Protein AF-A0A9X1GF05-F1 (afdb_monomer_lite)

Structure (mmCIF, N/CA/C/O backbone):
data_AF-A0A9X1GF05-F1
#
_entry.id   AF-A0A9X1GF05-F1
#
loop_
_atom_site.group_PDB
_atom_site.id
_atom_site.type_symbol
_atom_site.label_atom_id
_atom_site.label_alt_id
_atom_site.label_comp_id
_atom_site.label_asym_id
_atom_site.label_entity_id
_atom_site.label_seq_id
_atom_site.pdbx_PDB_ins_code
_atom_site.Cartn_x
_atom_site.Cartn_y
_atom_site.Cartn_z
_atom_site.occupancy
_atom_site.B_iso_or_equiv
_atom_site.auth_seq_id
_atom_site.auth_comp_id
_atom_site.auth_asym_id
_atom_site.auth_atom_id
_atom_site.pdbx_PDB_model_num
ATOM 1 N N . SER A 1 1 ? -20.552 -29.226 15.271 1.00 48.88 1 SER A N 1
ATOM 2 C CA . SER A 1 1 ? -19.128 -28.851 15.343 1.00 48.88 1 SER A CA 1
ATOM 3 C C . SER A 1 1 ? -18.745 -28.235 14.016 1.00 48.88 1 SER A C 1
ATOM 5 O O . SER A 1 1 ? -18.949 -28.905 13.014 1.00 48.88 1 SER A O 1
ATOM 7 N N . ASN A 1 2 ? -18.336 -26.964 14.009 1.00 32.78 2 ASN A N 1
ATOM 8 C CA . ASN A 1 2 ? -17.293 -26.393 13.145 1.00 32.78 2 ASN A CA 1
ATOM 9 C C . ASN A 1 2 ? -17.206 -24.900 13.480 1.00 32.78 2 ASN A C 1
ATOM 11 O O . ASN A 1 2 ? -18.024 -24.097 13.043 1.00 32.78 2 ASN A O 1
ATOM 15 N N . GLY A 1 3 ? -16.281 -24.593 14.393 1.00 40.81 3 GLY A N 1
ATOM 16 C CA . GLY A 1 3 ? -16.126 -23.295 15.038 1.00 40.81 3 GLY A CA 1
ATOM 17 C C . GLY A 1 3 ? -15.828 -22.171 14.052 1.00 40.81 3 GLY A C 1
ATOM 18 O O . GLY A 1 3 ? -14.867 -22.244 13.286 1.00 40.81 3 GLY A O 1
ATOM 19 N N . GLN A 1 4 ? -16.652 -21.128 14.118 1.00 38.72 4 GLN A N 1
ATOM 20 C CA . GLN A 1 4 ? -16.361 -19.830 13.525 1.00 38.72 4 GLN A CA 1
ATOM 21 C C . GLN A 1 4 ? -15.292 -19.149 14.387 1.00 38.72 4 GLN A C 1
ATOM 23 O O . GLN A 1 4 ? -15.376 -19.132 15.619 1.00 38.72 4 GLN A O 1
ATOM 28 N N . LYS A 1 5 ? -14.199 -18.757 13.731 1.00 36.88 5 LYS A N 1
ATOM 29 C CA . LYS A 1 5 ? -12.987 -18.247 14.365 1.00 36.88 5 LYS A CA 1
ATOM 30 C C . LYS A 1 5 ? -13.081 -16.726 14.444 1.00 36.88 5 LYS A C 1
ATOM 32 O O . LYS A 1 5 ? -12.661 -16.037 13.520 1.00 36.88 5 LYS A O 1
ATOM 37 N N . ALA A 1 6 ? -13.510 -16.219 15.594 1.00 39.19 6 ALA A N 1
ATOM 38 C CA . ALA A 1 6 ? -13.306 -14.822 15.946 1.00 39.19 6 ALA A CA 1
ATOM 39 C C . ALA A 1 6 ? -11.794 -14.527 16.022 1.00 39.19 6 ALA A C 1
ATOM 41 O O . ALA A 1 6 ? -11.041 -15.272 16.653 1.00 39.19 6 ALA A O 1
ATOM 42 N N . GLY A 1 7 ? -11.341 -13.444 15.387 1.00 37.00 7 GLY A N 1
ATOM 43 C CA . GLY A 1 7 ? -9.940 -13.018 15.414 1.00 37.00 7 GLY A CA 1
ATOM 44 C C . GLY A 1 7 ? -9.813 -11.578 15.890 1.00 37.00 7 GLY A C 1
ATOM 45 O O . GLY A 1 7 ? -10.361 -10.687 15.270 1.00 37.00 7 GLY A O 1
ATOM 46 N N . SER A 1 8 ? -9.081 -11.305 16.967 1.00 40.25 8 SER A N 1
ATOM 47 C CA . SER A 1 8 ? -8.773 -9.929 17.380 1.00 40.25 8 SER A CA 1
ATOM 48 C C . SER A 1 8 ? -7.453 -9.472 16.758 1.00 40.25 8 SER A C 1
ATOM 50 O O . SER A 1 8 ? -6.441 -10.148 16.955 1.00 40.25 8 SER A O 1
ATOM 52 N N . VAL A 1 9 ? -7.420 -8.320 16.084 1.00 39.44 9 VAL A N 1
ATOM 53 C CA . VAL A 1 9 ? -6.157 -7.713 15.635 1.00 39.44 9 VAL A CA 1
ATOM 54 C C . VAL A 1 9 ? -5.713 -6.705 16.692 1.00 39.44 9 VAL A C 1
ATOM 56 O O . VAL A 1 9 ? -6.287 -5.629 16.829 1.00 39.44 9 VAL A O 1
ATOM 59 N N . ARG A 1 10 ? -4.693 -7.068 17.473 1.00 38.94 10 ARG A N 1
ATOM 60 C CA . ARG A 1 10 ? -4.025 -6.148 18.400 1.00 38.94 10 ARG A CA 1
ATOM 61 C C . ARG A 1 10 ? -2.808 -5.559 17.694 1.00 38.94 10 ARG A C 1
ATOM 63 O O . ARG A 1 10 ? -1.879 -6.297 17.381 1.00 38.94 10 ARG A O 1
ATOM 70 N N . MET A 1 11 ? -2.815 -4.254 17.438 1.00 42.75 11 MET A N 1
ATOM 71 C CA . MET A 1 11 ? -1.660 -3.535 16.895 1.00 42.75 11 MET A CA 1
ATOM 72 C C . MET A 1 11 ? -0.971 -2.784 18.035 1.00 42.75 11 MET A C 1
ATOM 74 O O . MET A 1 11 ? -1.598 -1.968 18.706 1.00 42.75 11 MET A O 1
ATOM 78 N N . ASN A 1 12 ? 0.305 -3.079 18.278 1.00 34.97 12 ASN A N 1
ATOM 79 C CA . ASN A 1 12 ? 1.094 -2.409 19.310 1.00 34.97 12 ASN A CA 1
ATOM 80 C C . ASN A 1 12 ? 1.863 -1.246 18.660 1.00 34.97 12 ASN A C 1
ATOM 82 O O . ASN A 1 12 ? 2.830 -1.475 17.936 1.00 34.97 12 ASN A O 1
ATOM 86 N N . LEU A 1 13 ? 1.405 -0.011 18.874 1.00 37.66 13 LEU A N 1
ATOM 87 C CA . LEU A 1 13 ? 2.065 1.227 18.438 1.00 37.66 13 LEU A CA 1
ATOM 88 C C . LEU A 1 13 ? 2.640 1.980 19.655 1.00 37.66 13 LEU A C 1
ATOM 90 O O . LEU A 1 13 ? 2.115 1.812 20.754 1.00 37.66 13 LEU A O 1
ATOM 94 N N . PRO A 1 14 ? 3.658 2.856 19.499 1.00 38.50 14 PRO A N 1
ATOM 95 C CA . PRO A 1 14 ? 4.243 3.643 20.598 1.00 38.50 14 PRO A CA 1
ATOM 96 C C . PRO A 1 14 ? 3.347 4.770 21.148 1.00 38.50 14 PRO A C 1
ATOM 98 O O . PRO A 1 14 ? 3.818 5.639 21.873 1.00 38.50 14 PRO A O 1
ATOM 101 N N . VAL A 1 15 ? 2.067 4.785 20.801 1.00 34.16 15 VAL A N 1
ATOM 102 C CA . VAL A 1 15 ? 1.055 5.716 21.302 1.00 34.16 15 VAL A CA 1
ATOM 103 C C . VAL A 1 15 ? -0.209 4.895 21.504 1.00 34.16 15 VAL A C 1
ATOM 105 O O . VAL A 1 15 ? -0.573 4.134 20.612 1.00 34.16 15 VAL A O 1
ATOM 108 N N . GLU A 1 16 ? -0.764 4.990 22.714 1.00 39.53 16 GLU A N 1
ATOM 109 C CA . GLU A 1 16 ? -1.925 4.279 23.271 1.00 39.53 16 GLU A CA 1
ATOM 110 C C . GLU A 1 16 ? -2.667 3.372 22.276 1.00 39.53 16 GLU A C 1
ATOM 112 O O . GLU A 1 16 ? -3.323 3.832 21.343 1.00 39.53 16 GLU A O 1
ATOM 117 N N . GLY A 1 17 ? -2.505 2.058 22.459 1.00 37.78 17 GLY A N 1
ATOM 118 C CA . GLY A 1 17 ? -2.917 1.043 21.495 1.00 37.78 17 GLY A CA 1
ATOM 119 C C . GLY A 1 17 ? -4.353 1.209 20.997 1.00 37.78 17 GLY A C 1
ATOM 120 O O . GLY A 1 17 ? -5.304 1.243 21.774 1.00 37.78 17 GLY A O 1
ATOM 121 N N . ILE A 1 18 ? -4.512 1.237 19.675 1.00 40.25 18 ILE A N 1
ATOM 122 C CA . ILE A 1 18 ? -5.825 1.127 19.042 1.00 40.25 18 ILE A CA 1
ATOM 123 C C . ILE A 1 18 ? -6.260 -0.336 19.158 1.00 40.25 18 ILE A C 1
ATOM 125 O O . ILE A 1 18 ? -5.690 -1.226 18.522 1.00 40.25 18 ILE A O 1
ATOM 129 N N . GLN A 1 19 ? -7.273 -0.599 19.983 1.00 39.72 19 GLN A N 1
ATOM 130 C CA . GLN A 1 19 ? -7.880 -1.921 20.078 1.00 39.72 19 GLN A CA 1
ATOM 131 C C . GLN A 1 19 ? -8.958 -2.078 18.998 1.00 39.72 19 GLN A C 1
ATOM 133 O O . GLN A 1 19 ? -10.079 -1.596 19.134 1.00 39.72 19 GLN A O 1
ATOM 138 N N . LEU A 1 20 ? -8.614 -2.778 17.915 1.00 43.00 20 LEU A N 1
ATOM 139 C CA . LEU A 1 20 ? -9.565 -3.183 16.880 1.00 43.00 20 LEU A CA 1
ATOM 140 C C . LEU A 1 20 ? -10.182 -4.537 17.262 1.00 43.00 20 LEU A C 1
ATOM 142 O O . LEU A 1 20 ? -9.603 -5.602 17.034 1.00 43.00 20 LEU A O 1
ATOM 146 N N . THR A 1 21 ? -11.365 -4.504 17.875 1.00 40.16 21 THR A N 1
ATOM 147 C CA . THR A 1 21 ? -12.119 -5.720 18.210 1.00 40.16 21 THR A CA 1
ATOM 148 C C . THR A 1 21 ? -12.966 -6.142 17.011 1.00 40.16 21 THR A C 1
ATOM 150 O O . THR A 1 21 ? -13.950 -5.486 16.680 1.00 40.16 21 THR A O 1
ATOM 153 N N . ILE A 1 22 ? -12.609 -7.255 16.368 1.00 40.97 22 ILE A N 1
ATOM 154 C CA . ILE A 1 22 ? -13.478 -7.922 15.391 1.00 40.97 22 ILE A CA 1
ATOM 155 C C . ILE A 1 22 ? -14.363 -8.883 16.190 1.00 40.97 22 ILE A C 1
ATOM 157 O O . ILE A 1 22 ? -13.902 -9.933 16.638 1.00 40.97 22 ILE A O 1
ATOM 161 N N . VAL A 1 23 ? -15.614 -8.500 16.434 1.00 42.72 23 VAL A N 1
ATOM 162 C CA . VAL A 1 23 ? -16.585 -9.355 17.131 1.00 42.72 23 VAL A CA 1
ATOM 163 C C . VAL A 1 23 ? -17.475 -10.039 16.104 1.00 42.72 23 VAL A C 1
ATOM 165 O O . VAL A 1 23 ? -18.180 -9.370 15.356 1.00 42.72 23 VAL A O 1
ATOM 168 N N . GLU A 1 24 ? -17.455 -11.372 16.069 1.00 39.94 24 GLU A N 1
ATOM 169 C CA . GLU A 1 24 ? -18.226 -12.149 15.089 1.00 39.94 24 GLU A CA 1
ATOM 170 C C . GLU A 1 24 ? -19.741 -12.162 15.359 1.00 39.94 24 GLU A C 1
ATOM 172 O O . GLU A 1 24 ? -20.474 -12.578 14.474 1.00 39.94 24 GLU A O 1
ATOM 177 N N . ASN A 1 25 ? -20.240 -11.710 16.522 1.00 38.78 25 ASN A N 1
ATOM 178 C CA . ASN A 1 25 ? -21.683 -11.711 16.833 1.00 38.78 25 ASN A CA 1
ATOM 179 C C . ASN A 1 25 ? -22.083 -10.892 18.085 1.00 38.78 25 ASN A C 1
ATOM 181 O O . ASN A 1 25 ? -23.019 -11.274 18.792 1.00 38.78 25 ASN A O 1
ATOM 185 N N . ASP A 1 26 ? -21.417 -9.777 18.407 1.00 35.09 26 ASP A N 1
ATOM 186 C CA . ASP A 1 26 ? -21.867 -8.989 19.568 1.00 35.09 26 ASP A CA 1
ATOM 187 C C . ASP A 1 26 ? -23.266 -8.414 19.314 1.00 35.09 26 ASP A C 1
ATOM 189 O O . ASP A 1 26 ? -23.569 -7.944 18.212 1.00 35.09 26 ASP A O 1
ATOM 193 N N . ARG A 1 27 ? -24.150 -8.508 20.316 1.00 37.84 27 ARG A N 1
ATOM 194 C CA . ARG A 1 27 ? -25.552 -8.080 20.205 1.00 37.84 27 ARG A CA 1
ATOM 195 C C . ARG A 1 27 ? -25.608 -6.669 19.626 1.00 37.84 27 ARG A C 1
ATOM 197 O O . ARG A 1 27 ? -25.173 -5.715 20.263 1.00 37.84 27 ARG A O 1
ATOM 204 N N . ARG A 1 28 ? -26.141 -6.587 18.402 1.00 40.22 28 ARG A N 1
ATOM 205 C CA . ARG A 1 28 ? -26.176 -5.390 17.558 1.00 40.22 28 ARG A CA 1
ATOM 206 C C . ARG A 1 28 ? -26.627 -4.170 18.368 1.00 40.22 28 ARG A C 1
ATOM 208 O O . ARG A 1 28 ? -27.789 -4.134 18.782 1.00 40.22 28 ARG A O 1
ATOM 215 N N . PRO A 1 29 ? -25.774 -3.146 18.539 1.00 44.12 29 PRO A N 1
ATOM 216 C CA . PRO A 1 29 ? -26.260 -1.807 18.825 1.00 44.12 29 PRO A CA 1
ATOM 217 C C . PRO A 1 29 ? -27.269 -1.432 17.735 1.00 44.12 29 PRO A C 1
ATOM 219 O O . PRO A 1 29 ? -27.075 -1.775 16.562 1.00 44.12 29 PRO A O 1
ATOM 222 N N . SER A 1 30 ? -28.362 -0.768 18.108 1.00 36.78 30 SER A N 1
ATOM 223 C CA . SER A 1 30 ? -29.374 -0.324 17.147 1.00 36.78 30 SER A CA 1
ATOM 224 C C . SER A 1 30 ? -28.709 0.491 16.030 1.00 36.78 30 SER A C 1
ATOM 226 O O . SER A 1 30 ? -28.185 1.569 16.294 1.00 36.78 30 SER A O 1
ATOM 228 N N . GLY A 1 31 ? -28.700 -0.041 14.800 1.00 45.94 31 GLY A N 1
ATOM 229 C CA . GLY A 1 31 ? -28.102 0.604 13.622 1.00 45.94 31 GLY A CA 1
ATOM 230 C C . GLY A 1 31 ? -26.921 -0.124 12.962 1.00 45.94 31 GLY A C 1
ATOM 231 O O . GLY A 1 31 ? -26.498 0.304 11.893 1.00 45.94 31 GLY A O 1
ATOM 232 N N . TYR A 1 32 ? -26.407 -1.225 13.529 1.00 42.97 32 TYR A N 1
ATOM 233 C CA . TYR A 1 32 ? -25.290 -1.983 12.937 1.00 42.97 32 TYR A CA 1
ATOM 234 C C . TYR A 1 32 ? -25.610 -2.537 11.532 1.00 42.97 32 TYR A C 1
ATOM 236 O O . TYR A 1 32 ? -26.543 -3.332 11.378 1.00 42.97 32 TYR A O 1
ATOM 244 N N . GLN A 1 33 ? -24.801 -2.164 10.533 1.00 48.75 33 GLN A N 1
ATOM 245 C CA . GLN A 1 33 ? -24.806 -2.745 9.186 1.00 48.75 33 GLN A CA 1
ATOM 246 C C . GLN A 1 33 ? -23.629 -3.729 9.028 1.00 48.75 33 GLN A C 1
ATOM 248 O O . GLN A 1 33 ? -22.515 -3.413 9.454 1.00 48.75 33 GLN A O 1
ATOM 253 N N . PRO A 1 34 ? -23.831 -4.912 8.416 1.00 45.66 34 PRO A N 1
ATOM 254 C CA . PRO A 1 34 ? -22.733 -5.812 8.064 1.00 45.66 34 PRO A CA 1
ATOM 255 C C . PRO A 1 34 ? -21.667 -5.092 7.220 1.00 45.66 34 PRO A C 1
ATOM 257 O O . PRO A 1 34 ? -22.004 -4.274 6.369 1.00 45.66 34 PRO A O 1
ATOM 260 N N . ASN A 1 35 ? -20.391 -5.427 7.435 1.00 52.88 35 ASN A N 1
ATOM 261 C CA . ASN A 1 35 ? -19.219 -4.875 6.734 1.00 52.88 35 ASN A CA 1
ATOM 262 C C . ASN A 1 35 ? -18.852 -3.411 7.052 1.00 52.88 35 ASN A C 1
ATOM 264 O O . ASN A 1 35 ? -17.985 -2.839 6.389 1.00 52.88 35 ASN A O 1
ATOM 268 N N . GLN A 1 36 ? -19.425 -2.828 8.106 1.00 54.44 36 GLN A N 1
ATOM 269 C CA . GLN A 1 36 ? -19.008 -1.525 8.619 1.00 54.44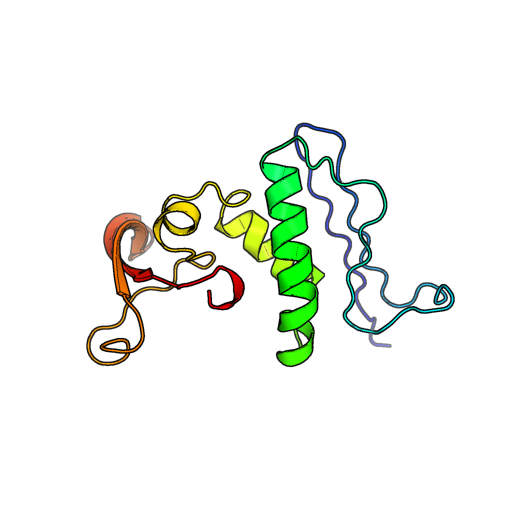 36 GLN A CA 1
ATOM 270 C C . GLN A 1 36 ? -18.076 -1.702 9.833 1.00 54.44 36 GLN A C 1
ATOM 272 O O . GLN A 1 36 ? -18.458 -2.276 10.854 1.00 54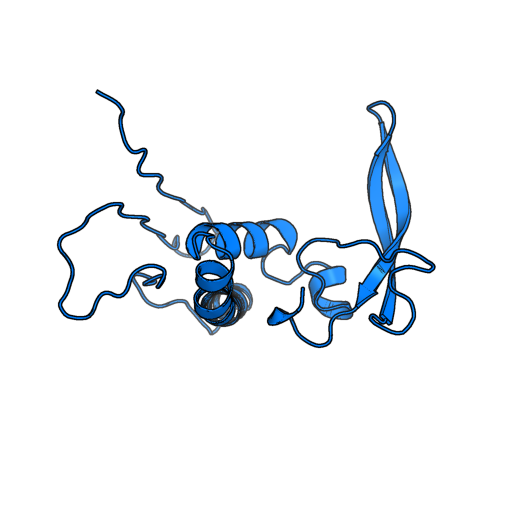.44 36 GLN A O 1
ATOM 277 N N . LEU A 1 37 ? -16.824 -1.251 9.716 1.00 61.31 37 LEU A N 1
ATOM 278 C CA . LEU A 1 37 ? -15.862 -1.203 10.814 1.00 61.31 37 LEU A CA 1
ATOM 279 C C . LEU A 1 37 ? -16.223 -0.045 11.747 1.00 61.31 37 LEU A C 1
ATOM 281 O O . LEU A 1 37 ? -16.054 1.122 11.393 1.00 61.31 37 LEU A O 1
ATOM 285 N N . THR A 1 38 ? -16.659 -0.376 12.958 1.00 54.94 38 THR A N 1
ATOM 286 C CA . THR A 1 38 ? -16.751 0.583 14.061 1.00 54.94 38 THR A CA 1
ATOM 287 C C . THR A 1 38 ? -15.391 0.663 14.747 1.00 54.94 38 THR A C 1
ATOM 289 O O . THR A 1 38 ? -14.954 -0.307 15.367 1.00 54.94 38 THR A O 1
ATOM 292 N N . ILE A 1 39 ? -14.713 1.808 14.652 1.00 56.78 39 ILE A N 1
ATOM 293 C CA . ILE A 1 39 ? -13.517 2.066 15.461 1.00 56.78 39 ILE A CA 1
ATOM 294 C C . ILE A 1 39 ? -13.986 2.426 16.873 1.00 56.78 39 ILE A C 1
ATOM 296 O O . ILE A 1 39 ? -14.736 3.382 17.058 1.00 56.78 39 ILE A O 1
ATOM 300 N N . LEU A 1 40 ? -13.582 1.633 17.865 1.00 47.50 40 LEU A N 1
ATOM 301 C CA . LEU A 1 40 ? -13.878 1.906 19.268 1.00 47.50 40 LEU A CA 1
ATOM 302 C C . LEU A 1 40 ? -12.833 2.888 19.814 1.00 47.50 40 LEU A C 1
ATOM 304 O O . LEU A 1 40 ? -11.641 2.593 19.801 1.00 47.50 40 LEU A O 1
ATOM 308 N N . GLY A 1 41 ? -13.288 4.051 20.285 1.00 55.75 41 GLY A N 1
ATOM 309 C CA . GLY A 1 41 ? -12.426 5.146 20.743 1.00 55.75 41 GLY A CA 1
ATOM 310 C C . GLY A 1 41 ? -12.258 6.262 19.706 1.00 55.75 41 GLY A C 1
ATOM 311 O O . GLY A 1 41 ? -12.880 6.251 18.646 1.00 55.75 41 GLY A O 1
ATOM 312 N N . GLN A 1 42 ? -11.448 7.267 20.035 1.00 55.41 42 GLN A N 1
ATOM 313 C CA . GLN A 1 42 ? -11.107 8.360 19.122 1.00 55.41 42 GLN A CA 1
ATOM 314 C C . GLN A 1 42 ? -9.757 8.051 18.470 1.00 55.41 42 GLN A C 1
ATOM 316 O O . GLN A 1 42 ? -8.759 7.863 19.162 1.00 55.41 42 GLN A O 1
ATOM 321 N N . VAL A 1 43 ? -9.712 8.011 17.138 1.00 66.50 43 VAL A N 1
ATOM 322 C CA . VAL A 1 43 ? -8.436 8.011 16.414 1.00 66.50 43 VAL A CA 1
ATOM 323 C C . VAL A 1 43 ? -7.845 9.410 16.523 1.00 66.50 43 VAL A C 1
ATOM 325 O O . VAL A 1 43 ? -8.489 10.379 16.127 1.00 66.50 43 VAL A O 1
ATOM 328 N N . ASN A 1 44 ? -6.620 9.523 17.035 1.00 76.38 44 ASN A N 1
ATOM 329 C CA . ASN A 1 44 ? -5.928 10.806 17.126 1.00 76.38 44 ASN A CA 1
ATOM 330 C C . ASN A 1 44 ? -5.497 11.305 15.733 1.00 76.38 44 ASN A C 1
ATOM 332 O O . ASN A 1 44 ? -4.400 11.001 15.253 1.00 76.38 44 ASN A O 1
ATOM 336 N N . ASP A 1 45 ? -6.351 12.106 15.105 1.00 78.19 45 ASP A N 1
ATOM 337 C CA . ASP A 1 45 ? -6.151 12.726 13.791 1.00 78.19 45 ASP A CA 1
ATOM 338 C C . ASP A 1 45 ? -5.064 13.821 13.760 1.00 78.19 45 ASP A C 1
ATOM 340 O O . ASP A 1 45 ? -4.667 14.293 12.689 1.00 78.19 45 ASP A O 1
ATOM 344 N N . GLN A 1 46 ? -4.499 14.186 14.912 1.00 78.88 46 GLN A N 1
ATOM 345 C CA . GLN A 1 46 ? -3.348 15.086 14.980 1.00 78.88 46 GLN A CA 1
ATOM 346 C C . GLN A 1 46 ? -2.050 14.370 14.581 1.00 78.88 46 GLN A C 1
ATOM 348 O O . GLN A 1 46 ? -1.086 15.007 14.149 1.00 78.88 46 GLN A O 1
ATOM 353 N N . THR A 1 47 ? -2.034 13.035 14.621 1.00 81.88 47 THR A N 1
ATOM 354 C CA . THR A 1 47 ? -0.891 12.218 14.188 1.00 81.88 47 THR A CA 1
ATOM 355 C C . THR A 1 47 ? -0.995 11.821 12.708 1.00 81.88 47 THR A C 1
ATOM 357 O O . THR A 1 47 ? -2.101 11.584 12.214 1.00 81.88 47 THR A O 1
ATOM 360 N N . PRO A 1 48 ? 0.129 11.696 11.972 1.00 78.69 48 PRO A N 1
ATOM 361 C CA . PRO A 1 48 ? 0.121 11.145 10.614 1.00 78.69 48 PRO A CA 1
ATOM 362 C C . PRO A 1 48 ? -0.557 9.769 10.524 1.00 78.69 48 PRO A C 1
ATOM 364 O O . PRO A 1 48 ? -1.348 9.529 9.615 1.00 78.69 48 PRO A O 1
ATOM 367 N N . GLN A 1 49 ? -0.310 8.899 11.506 1.00 82.25 49 GLN A N 1
ATOM 368 C CA . GLN A 1 49 ? -0.879 7.555 11.590 1.00 82.25 49 GLN A CA 1
ATOM 369 C C . GLN A 1 49 ? -2.397 7.600 11.760 1.00 82.25 49 GLN A C 1
ATOM 371 O O . GLN A 1 49 ? -3.112 6.880 11.068 1.00 82.25 49 GLN A O 1
ATOM 376 N N . GLY A 1 50 ? -2.906 8.468 12.638 1.00 80.25 50 GLY A N 1
ATOM 377 C CA . GLY A 1 50 ? -4.343 8.618 12.836 1.00 80.25 50 GLY A CA 1
ATOM 378 C C . GLY A 1 50 ? -5.053 9.206 11.618 1.00 80.25 50 GLY A C 1
ATOM 379 O O . GLY A 1 50 ? -6.113 8.711 11.236 1.00 80.25 50 GLY A O 1
ATOM 380 N N . ARG A 1 51 ? -4.447 10.186 10.929 1.00 82.31 51 ARG A N 1
ATOM 381 C CA . ARG A 1 51 ? -4.978 10.686 9.645 1.00 82.31 51 ARG A CA 1
ATOM 382 C C . ARG A 1 51 ? -5.043 9.591 8.590 1.00 82.31 51 ARG A C 1
ATOM 384 O O . ARG A 1 51 ? -6.054 9.469 7.901 1.00 82.31 51 ARG A O 1
ATOM 391 N N . PHE A 1 52 ? -3.992 8.781 8.494 1.00 85.50 52 PHE A N 1
ATOM 392 C CA . PHE A 1 52 ? -3.954 7.645 7.583 1.00 85.50 52 PHE A CA 1
ATOM 393 C C . PHE A 1 52 ? -5.055 6.629 7.904 1.00 85.50 52 PHE A C 1
ATOM 395 O O . PHE A 1 52 ? -5.844 6.287 7.026 1.00 85.50 52 PHE A O 1
ATOM 402 N N . ILE A 1 53 ? -5.166 6.205 9.168 1.00 84.25 53 ILE A N 1
ATOM 403 C CA . ILE A 1 53 ? -6.200 5.267 9.621 1.00 84.25 53 ILE A CA 1
ATOM 404 C C . ILE A 1 53 ? -7.594 5.805 9.298 1.00 84.25 53 ILE A C 1
ATOM 406 O O . ILE A 1 53 ? -8.412 5.060 8.762 1.00 84.25 53 ILE A O 1
ATOM 410 N N . ASN A 1 54 ? -7.866 7.085 9.563 1.00 82.19 54 ASN A N 1
ATOM 411 C CA . ASN A 1 54 ? -9.162 7.694 9.266 1.00 82.19 54 ASN A CA 1
ATOM 412 C C . ASN A 1 54 ? -9.476 7.694 7.766 1.00 82.19 54 ASN A C 1
ATOM 414 O O . ASN A 1 54 ? -10.590 7.340 7.385 1.00 82.19 54 ASN A O 1
ATOM 418 N N . SER A 1 55 ? -8.502 8.048 6.924 1.00 82.94 55 SER A N 1
ATOM 419 C CA . SER A 1 55 ? -8.654 8.029 5.466 1.00 82.94 55 SER A CA 1
ATOM 420 C C . SER A 1 55 ? -8.960 6.617 4.955 1.00 82.94 55 SER A C 1
ATOM 422 O O . SER A 1 55 ? -10.007 6.369 4.357 1.00 82.94 55 SER A O 1
ATOM 424 N N . VAL A 1 56 ? -8.103 5.649 5.288 1.00 84.38 56 VAL A N 1
ATOM 425 C CA . VAL A 1 56 ? -8.216 4.275 4.781 1.00 84.38 56 VAL A CA 1
ATOM 426 C C . VAL A 1 56 ? -9.430 3.552 5.348 1.00 84.38 56 VAL A C 1
ATOM 428 O O . VAL A 1 56 ? -10.054 2.771 4.639 1.00 84.38 56 VAL A O 1
ATOM 431 N N . SER A 1 57 ? -9.824 3.827 6.594 1.00 80.62 57 SER A N 1
ATOM 432 C CA . SER A 1 57 ? -11.031 3.231 7.178 1.00 80.62 57 SER A CA 1
ATOM 433 C C . SER A 1 57 ? -12.290 3.647 6.422 1.00 80.62 57 SER A C 1
ATOM 435 O O . SER A 1 57 ? -13.201 2.836 6.267 1.00 80.62 57 SER A O 1
ATOM 437 N N . GLN A 1 58 ? -12.359 4.884 5.916 1.00 80.62 58 GLN A N 1
ATOM 438 C CA . GLN A 1 58 ? -13.485 5.324 5.087 1.00 80.62 58 GLN A CA 1
ATOM 439 C C . GLN A 1 58 ? -13.516 4.575 3.752 1.00 80.62 58 GLN A C 1
ATOM 441 O O . GLN A 1 58 ? -14.572 4.086 3.354 1.00 80.62 58 GLN A O 1
ATOM 446 N N . SER A 1 59 ? -12.367 4.436 3.091 1.00 82.31 59 SER A N 1
ATOM 447 C CA . SER A 1 59 ? -12.240 3.705 1.825 1.00 82.31 59 SER A CA 1
ATOM 448 C C . SER A 1 59 ? -12.537 2.216 1.983 1.00 82.31 59 SER A C 1
ATOM 450 O O . SER A 1 59 ? -13.356 1.664 1.251 1.00 82.31 59 SER A O 1
ATOM 452 N N . ALA A 1 60 ? -11.948 1.572 2.990 1.00 78.12 60 ALA A N 1
ATOM 453 C CA . ALA A 1 60 ? -12.131 0.153 3.261 1.00 78.12 60 ALA A CA 1
ATOM 454 C C . ALA A 1 60 ? -13.597 -0.176 3.580 1.00 78.12 60 ALA A C 1
ATOM 456 O O . ALA A 1 60 ? -14.114 -1.174 3.086 1.00 78.12 60 ALA A O 1
ATOM 457 N N . ASN A 1 61 ? -14.294 0.690 4.327 1.00 76.19 61 ASN A N 1
ATOM 458 C CA . ASN A 1 61 ? -15.729 0.542 4.596 1.00 76.19 61 ASN A CA 1
ATOM 459 C C . ASN A 1 61 ? -16.586 0.574 3.322 1.00 76.19 61 ASN A C 1
ATOM 461 O O . ASN A 1 61 ? -17.644 -0.048 3.292 1.00 76.19 61 ASN A O 1
ATOM 465 N N . ARG A 1 62 ? -16.159 1.303 2.283 1.00 79.69 62 ARG A N 1
ATOM 466 C CA . ARG A 1 62 ? -16.865 1.351 0.993 1.00 79.69 62 ARG A CA 1
ATOM 467 C C . ARG A 1 62 ? -16.513 0.164 0.097 1.00 79.69 62 ARG A C 1
ATOM 469 O O . ARG A 1 62 ? -17.403 -0.412 -0.520 1.00 79.69 62 ARG A O 1
ATOM 476 N N . ILE A 1 63 ? -15.229 -0.184 0.013 1.00 78.31 63 ILE A N 1
ATOM 477 C CA . ILE A 1 63 ? -14.694 -1.101 -1.005 1.00 78.31 63 ILE A CA 1
ATOM 478 C C . ILE A 1 63 ? -14.781 -2.560 -0.553 1.00 78.31 63 ILE A C 1
ATOM 480 O O . ILE A 1 63 ? -15.266 -3.407 -1.300 1.00 78.31 63 ILE A O 1
ATOM 484 N N . ALA A 1 64 ? -14.362 -2.869 0.676 1.00 70.44 64 ALA A N 1
ATOM 485 C CA . ALA A 1 64 ? -14.286 -4.248 1.152 1.00 70.44 64 ALA A CA 1
ATOM 486 C C . ALA A 1 64 ? -15.623 -5.020 1.035 1.00 70.44 64 ALA A C 1
ATOM 488 O O . ALA A 1 64 ? -15.597 -6.129 0.493 1.00 70.44 64 ALA A O 1
ATOM 489 N N . PRO A 1 65 ? -16.798 -4.451 1.400 1.00 70.75 65 PRO A N 1
ATOM 490 C CA . PRO A 1 65 ? -18.083 -5.131 1.225 1.00 70.75 65 PRO A CA 1
ATOM 491 C C . PRO A 1 65 ? -18.376 -5.518 -0.230 1.00 70.75 65 PRO A C 1
ATOM 493 O O . PRO A 1 65 ? -18.857 -6.621 -0.485 1.00 70.75 65 PRO A O 1
ATOM 496 N N . ALA A 1 66 ? -18.079 -4.623 -1.179 1.00 71.12 66 ALA A N 1
ATOM 497 C CA . ALA A 1 66 ? -18.352 -4.826 -2.603 1.00 71.12 66 ALA A CA 1
ATOM 498 C C . ALA A 1 66 ? -17.522 -5.974 -3.201 1.00 71.12 66 ALA A C 1
ATOM 500 O O . ALA A 1 66 ? -17.929 -6.586 -4.186 1.00 71.12 66 ALA A O 1
ATOM 501 N N . HIS A 1 67 ? -16.389 -6.294 -2.571 1.00 71.06 67 HIS A N 1
ATOM 502 C CA . HIS A 1 67 ? -15.488 -7.372 -2.971 1.00 71.06 67 HIS A CA 1
ATOM 503 C C . HIS A 1 67 ? -15.547 -8.597 -2.041 1.00 71.06 67 HIS A C 1
ATOM 505 O O . HIS A 1 67 ? -14.728 -9.503 -2.176 1.00 71.06 67 HIS A O 1
ATOM 511 N N . GLY A 1 68 ? -16.503 -8.652 -1.104 1.00 68.25 68 GLY A N 1
ATOM 512 C CA . GLY A 1 68 ? -16.644 -9.770 -0.162 1.00 68.25 68 GLY A CA 1
ATOM 513 C C . GLY A 1 68 ? -15.495 -9.888 0.849 1.00 68.25 68 GLY A C 1
ATOM 514 O O . GLY A 1 68 ? -15.253 -10.969 1.383 1.00 68.25 68 GLY A O 1
ATOM 515 N N . LEU A 1 69 ? -14.777 -8.792 1.102 1.00 69.06 69 LEU A N 1
ATOM 516 C CA . LEU A 1 69 ? -13.667 -8.711 2.045 1.00 69.06 69 LEU A CA 1
ATOM 517 C C . LEU A 1 69 ? -14.123 -8.107 3.376 1.00 69.06 69 LEU A C 1
ATOM 519 O O . LEU A 1 69 ? -15.025 -7.270 3.439 1.00 69.06 69 LEU A O 1
ATOM 523 N N . TYR A 1 70 ? -13.436 -8.476 4.454 1.00 72.75 70 TYR A N 1
ATOM 524 C CA . TYR A 1 70 ? -13.601 -7.800 5.734 1.00 72.75 70 TYR A CA 1
ATOM 525 C C . TYR A 1 70 ? -12.881 -6.451 5.711 1.00 72.75 70 TYR A C 1
ATOM 527 O O . TYR A 1 70 ? -11.667 -6.388 5.511 1.00 72.75 70 TYR A O 1
ATOM 535 N N . THR A 1 71 ? -13.610 -5.377 6.013 1.00 69.31 71 THR A N 1
ATOM 536 C CA . THR A 1 71 ? -13.062 -4.018 6.142 1.00 69.31 71 THR A CA 1
ATOM 537 C C . THR A 1 71 ? -11.850 -3.952 7.075 1.00 69.31 71 THR A C 1
ATOM 539 O O . THR A 1 71 ? -10.869 -3.274 6.779 1.00 69.31 71 THR A O 1
ATOM 542 N N . SER A 1 72 ? -11.884 -4.691 8.188 1.00 72.62 72 SER A N 1
ATOM 543 C CA . SER A 1 72 ? -10.776 -4.775 9.147 1.00 72.62 72 SER A CA 1
ATOM 544 C C . SER A 1 72 ? -9.507 -5.383 8.547 1.00 72.62 72 SER A C 1
ATOM 546 O O . SER A 1 72 ? -8.410 -4.918 8.846 1.00 72.62 72 SER A O 1
ATOM 548 N N . VAL A 1 73 ? -9.649 -6.401 7.694 1.00 74.19 73 VAL A N 1
ATOM 549 C CA . VAL A 1 73 ? -8.523 -7.064 7.024 1.00 74.19 73 VAL A CA 1
ATOM 550 C C . VAL A 1 73 ? -7.909 -6.125 5.992 1.00 74.19 73 VAL A C 1
ATOM 552 O O . VAL A 1 73 ? -6.697 -5.929 6.010 1.00 74.19 73 VAL A O 1
ATOM 555 N N . MET A 1 74 ? -8.739 -5.462 5.181 1.00 76.81 74 MET A N 1
ATOM 556 C CA . MET A 1 74 ? -8.271 -4.475 4.203 1.00 76.81 74 MET A CA 1
ATOM 557 C C . MET A 1 74 ? -7.520 -3.317 4.878 1.00 76.81 74 MET A C 1
ATOM 559 O O . MET A 1 74 ? -6.434 -2.947 4.435 1.00 76.81 74 MET A O 1
ATOM 563 N N . LEU A 1 75 ? -8.049 -2.784 5.986 1.00 81.88 75 LEU A N 1
ATOM 564 C CA . LEU A 1 75 ? -7.379 -1.738 6.763 1.00 81.88 75 LEU A CA 1
ATOM 565 C C . LEU A 1 75 ? -6.043 -2.222 7.346 1.00 81.88 75 LEU A C 1
ATOM 567 O O . LEU A 1 75 ? -5.046 -1.506 7.269 1.00 81.88 75 LEU A O 1
ATOM 571 N N . ALA A 1 76 ? -6.005 -3.429 7.917 1.00 78.38 76 ALA A N 1
ATOM 572 C CA . ALA A 1 76 ? -4.786 -3.982 8.498 1.00 78.38 76 ALA A CA 1
ATOM 573 C C . ALA A 1 76 ? -3.690 -4.199 7.447 1.00 78.38 76 ALA A C 1
ATOM 575 O O . ALA A 1 76 ? -2.540 -3.835 7.690 1.00 78.38 76 ALA A O 1
ATOM 576 N N . GLN A 1 77 ? -4.047 -4.731 6.275 1.00 79.12 77 GLN A N 1
ATOM 577 C CA . GLN A 1 77 ? -3.115 -4.893 5.160 1.00 79.12 77 GLN A CA 1
ATOM 578 C C . GLN A 1 77 ? -2.618 -3.535 4.670 1.00 79.12 77 GLN A C 1
ATOM 580 O O . GLN A 1 77 ? -1.416 -3.329 4.587 1.00 79.12 77 GLN A O 1
ATOM 585 N N . ALA A 1 78 ? -3.510 -2.568 4.450 1.00 83.19 78 ALA A N 1
ATOM 586 C CA . ALA A 1 78 ? -3.106 -1.230 4.031 1.00 83.19 78 ALA A CA 1
ATOM 587 C C . ALA A 1 78 ? -2.133 -0.572 5.024 1.00 83.19 78 ALA A C 1
ATOM 589 O O . ALA A 1 78 ? -1.148 0.026 4.605 1.00 83.19 78 ALA A O 1
ATOM 590 N N . ILE A 1 79 ? -2.355 -0.703 6.336 1.00 83.88 79 ILE A N 1
ATOM 591 C CA . ILE A 1 79 ? -1.419 -0.209 7.358 1.00 83.88 79 ILE A CA 1
ATOM 592 C C . ILE A 1 79 ? -0.060 -0.913 7.257 1.00 83.88 79 ILE A C 1
ATOM 594 O O . ILE A 1 79 ? 0.968 -0.235 7.288 1.00 83.88 79 ILE A O 1
ATOM 598 N N . LEU A 1 80 ? -0.062 -2.245 7.153 1.00 81.81 80 LEU A N 1
ATOM 599 C CA . LEU A 1 80 ? 1.144 -3.071 7.130 1.00 81.81 80 LEU A CA 1
ATOM 600 C C . LEU A 1 80 ? 1.998 -2.808 5.884 1.00 81.81 80 LEU A C 1
ATOM 602 O O . LEU A 1 80 ? 3.179 -2.502 6.015 1.00 81.81 80 LEU A O 1
ATOM 606 N N . GLU A 1 81 ? 1.392 -2.878 4.700 1.00 79.50 81 GLU A N 1
ATOM 607 C CA . GLU A 1 81 ? 2.091 -2.775 3.412 1.00 79.50 81 GLU A CA 1
ATOM 608 C C . GLU A 1 81 ? 2.639 -1.363 3.157 1.00 79.50 81 GLU A C 1
ATOM 610 O O . GLU A 1 81 ? 3.638 -1.172 2.463 1.00 79.50 81 GLU A O 1
ATOM 615 N N . THR A 1 82 ? 2.015 -0.344 3.754 1.00 82.81 82 THR A N 1
ATOM 616 C CA . THR A 1 82 ? 2.414 1.056 3.547 1.00 82.81 82 THR A CA 1
ATOM 617 C C . THR A 1 82 ? 3.176 1.672 4.711 1.00 82.81 82 THR A C 1
ATOM 619 O O . THR A 1 82 ? 3.664 2.795 4.579 1.00 82.81 82 THR A O 1
ATOM 622 N N . GLY A 1 83 ? 3.250 1.004 5.865 1.00 84.25 83 GLY A N 1
ATOM 623 C CA . GLY A 1 83 ? 3.771 1.608 7.089 1.00 84.25 83 GLY A CA 1
ATOM 624 C C . GLY A 1 83 ? 3.012 2.887 7.458 1.00 84.25 83 GLY A C 1
ATOM 625 O O . GLY A 1 83 ? 3.622 3.943 7.615 1.00 84.25 83 GLY A O 1
ATOM 626 N N . TYR A 1 84 ? 1.681 2.818 7.552 1.00 83.44 84 TYR A N 1
ATOM 627 C CA . TYR A 1 84 ? 0.800 3.983 7.768 1.00 83.44 84 TYR A CA 1
ATOM 628 C C . TYR A 1 84 ? 0.897 5.057 6.668 1.00 83.44 84 TYR A C 1
ATOM 630 O O . TYR A 1 84 ? 0.896 6.256 6.949 1.00 83.44 84 TYR A O 1
ATOM 638 N N . GLY A 1 85 ? 1.007 4.636 5.408 1.00 85.88 85 GLY A N 1
ATOM 639 C CA . GLY A 1 85 ? 1.057 5.532 4.250 1.00 85.88 85 GLY A CA 1
ATOM 640 C C . GLY A 1 85 ? 2.397 6.233 4.055 1.00 85.88 85 GLY A C 1
ATOM 641 O O . GLY A 1 85 ? 2.471 7.207 3.310 1.00 85.88 85 GLY A O 1
ATOM 642 N N . THR A 1 86 ? 3.450 5.780 4.735 1.00 87.44 86 THR A N 1
ATOM 643 C CA . THR A 1 86 ? 4.775 6.410 4.667 1.00 87.44 86 THR A CA 1
ATOM 644 C C . THR A 1 86 ? 5.708 5.765 3.649 1.00 87.44 86 THR A C 1
ATOM 646 O O . THR A 1 86 ? 6.748 6.342 3.334 1.00 87.44 86 THR A O 1
ATOM 649 N N . SER A 1 87 ? 5.344 4.602 3.096 1.00 89.00 87 SER A N 1
ATOM 650 C CA . SER A 1 87 ? 6.126 3.964 2.040 1.00 89.00 87 SER A CA 1
ATOM 651 C C . SER A 1 87 ? 6.235 4.872 0.813 1.00 89.00 87 SER A C 1
ATOM 653 O O . SER A 1 87 ? 5.317 5.625 0.474 1.00 89.00 87 SER A O 1
ATOM 655 N N . TYR A 1 88 ? 7.372 4.784 0.119 1.00 89.69 88 TYR A N 1
ATOM 656 C CA . TYR A 1 88 ? 7.637 5.607 -1.060 1.00 89.69 88 TYR A CA 1
ATOM 657 C C . TYR A 1 88 ? 6.525 5.470 -2.111 1.00 89.69 88 TYR A C 1
ATOM 659 O O . TYR A 1 88 ? 6.026 6.474 -2.618 1.00 89.69 88 TYR A O 1
ATOM 667 N N . LEU A 1 89 ? 6.091 4.235 -2.381 1.00 90.56 89 LEU A N 1
ATOM 668 C CA . LEU A 1 89 ? 5.021 3.932 -3.332 1.00 90.56 89 LEU A CA 1
ATOM 669 C C . LEU A 1 89 ? 3.648 4.446 -2.872 1.00 90.56 89 LEU A C 1
ATOM 671 O O . LEU A 1 89 ? 2.884 4.945 -3.700 1.00 90.56 89 LEU A O 1
ATOM 675 N N . ALA A 1 90 ? 3.344 4.409 -1.571 1.00 90.06 90 ALA A N 1
ATOM 676 C CA . ALA A 1 90 ? 2.106 4.986 -1.053 1.00 90.06 90 ALA A CA 1
ATOM 677 C C . ALA A 1 90 ? 2.070 6.510 -1.255 1.00 90.06 90 ALA A C 1
ATOM 679 O O . ALA A 1 90 ? 1.062 7.038 -1.715 1.00 90.06 90 ALA A O 1
ATOM 680 N N . GLN A 1 91 ? 3.178 7.207 -0.982 1.00 90.75 91 GLN A N 1
ATOM 681 C CA . GLN A 1 91 ? 3.252 8.671 -1.072 1.00 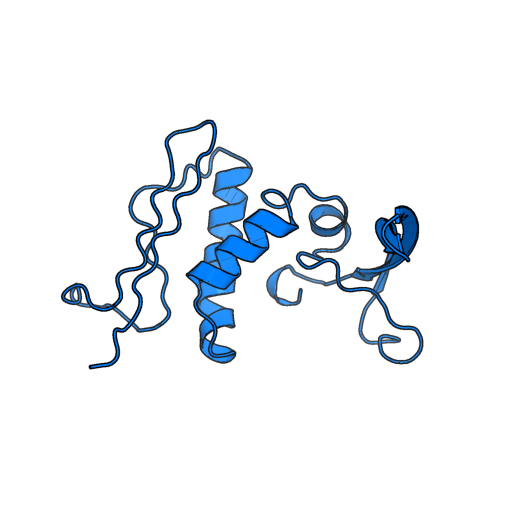90.75 91 GLN A CA 1
ATOM 682 C C . GLN A 1 91 ? 3.309 9.204 -2.508 1.00 90.75 91 GLN A C 1
ATOM 684 O O . GLN A 1 91 ? 2.735 10.251 -2.793 1.00 90.75 91 GLN A O 1
ATOM 689 N N . HIS A 1 92 ? 4.014 8.508 -3.403 1.00 92.69 92 HIS A N 1
ATOM 690 C CA . HIS A 1 92 ? 4.321 9.028 -4.743 1.00 92.69 92 HIS A CA 1
ATOM 691 C C . HIS A 1 92 ? 3.463 8.410 -5.849 1.00 92.69 92 HIS A C 1
ATOM 693 O O . HIS A 1 92 ? 3.441 8.933 -6.961 1.00 92.69 92 HIS A O 1
ATOM 699 N N . ALA A 1 93 ? 2.770 7.303 -5.571 1.00 93.62 93 ALA A N 1
ATOM 700 C CA . ALA A 1 93 ? 1.992 6.579 -6.572 1.00 93.62 93 ALA A CA 1
ATOM 701 C C . ALA A 1 93 ? 0.589 6.175 -6.100 1.00 93.62 93 ALA A C 1
ATOM 703 O O . ALA A 1 93 ? -0.121 5.516 -6.859 1.00 93.62 93 ALA A O 1
ATOM 704 N N . ASN A 1 94 ? 0.196 6.523 -4.866 1.00 93.12 94 ASN A N 1
ATOM 705 C CA . ASN A 1 94 ? -0.999 5.983 -4.207 1.00 93.12 94 ASN A CA 1
ATOM 706 C C . ASN A 1 94 ? -1.067 4.445 -4.283 1.00 93.12 94 ASN A C 1
ATOM 708 O O . ASN A 1 94 ? -2.153 3.884 -4.309 1.00 93.12 94 ASN A O 1
ATOM 712 N N . ASN A 1 95 ? 0.079 3.758 -4.359 1.00 90.69 95 ASN A N 1
ATOM 713 C CA . ASN A 1 95 ? 0.150 2.318 -4.589 1.00 90.69 95 ASN A CA 1
ATOM 714 C C . ASN A 1 95 ? 0.421 1.605 -3.266 1.00 90.69 95 ASN A C 1
ATOM 716 O O . ASN A 1 95 ? 1.560 1.523 -2.805 1.00 90.69 95 ASN A O 1
ATOM 720 N N . PHE A 1 96 ? -0.654 1.145 -2.634 1.00 88.38 96 PHE A N 1
ATOM 721 C CA . PHE A 1 96 ? -0.631 0.632 -1.267 1.00 88.38 96 PHE A CA 1
ATOM 722 C C . PHE A 1 96 ? -0.190 -0.825 -1.190 1.00 88.38 96 PHE A C 1
ATOM 724 O O . PHE A 1 96 ? 0.278 -1.260 -0.144 1.00 88.38 96 PHE A O 1
ATOM 731 N N . PHE A 1 97 ? -0.307 -1.553 -2.299 1.00 86.50 97 PHE A N 1
ATOM 732 C CA . PHE A 1 97 ? -0.079 -2.996 -2.358 1.00 86.50 97 PHE A CA 1
ATOM 733 C C . PHE A 1 97 ? 1.133 -3.380 -3.215 1.00 86.50 97 PHE A C 1
ATOM 735 O O . PHE A 1 97 ? 1.318 -4.548 -3.543 1.00 86.50 97 PHE A O 1
ATOM 742 N N . GLY A 1 98 ? 1.954 -2.405 -3.620 1.00 89.50 98 GLY A N 1
ATOM 743 C CA . GLY A 1 98 ? 3.154 -2.659 -4.420 1.00 89.50 98 GLY A CA 1
ATOM 744 C C . GLY A 1 98 ? 2.850 -3.261 -5.796 1.00 89.50 98 GLY A C 1
ATOM 745 O O . GLY A 1 98 ? 3.642 -4.042 -6.322 1.00 89.50 98 GLY A O 1
ATOM 746 N N . MET A 1 99 ? 1.709 -2.913 -6.397 1.00 93.75 99 MET A N 1
ATOM 747 C CA . MET A 1 99 ? 1.285 -3.479 -7.677 1.00 93.75 99 MET A CA 1
ATOM 748 C C . MET A 1 99 ? 2.240 -3.059 -8.794 1.00 93.75 99 MET A C 1
ATOM 750 O O . MET A 1 99 ? 2.334 -1.874 -9.138 1.00 93.75 99 MET A O 1
ATOM 754 N N . LYS A 1 100 ? 2.955 -4.035 -9.363 1.00 93.56 100 LYS A N 1
ATOM 755 C CA . LYS A 1 100 ? 3.851 -3.813 -10.502 1.00 93.56 100 LYS A CA 1
ATOM 756 C C . LYS A 1 100 ? 3.054 -3.419 -11.741 1.00 93.56 100 LYS A C 1
ATOM 758 O O . LYS A 1 100 ? 1.967 -3.941 -11.983 1.00 93.56 100 LYS A O 1
ATOM 763 N N . PHE A 1 101 ? 3.616 -2.50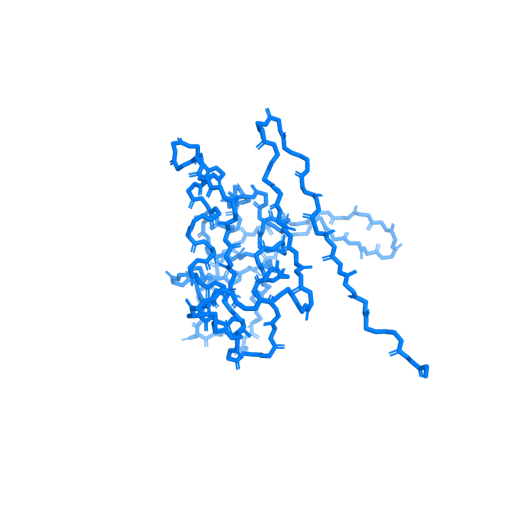0 -12.517 1.00 96.75 101 PHE A N 1
ATOM 764 C CA . PHE A 1 101 ? 3.096 -2.156 -13.833 1.00 96.75 101 PHE A CA 1
ATOM 765 C C . PHE A 1 101 ? 3.509 -3.236 -14.833 1.00 96.75 101 PHE A C 1
ATOM 767 O O . PHE A 1 101 ? 4.675 -3.638 -14.872 1.00 96.75 101 PHE A O 1
ATOM 774 N N . LYS A 1 102 ? 2.560 -3.686 -15.646 1.00 96.19 102 LYS A N 1
ATOM 775 C CA . LYS A 1 102 ? 2.774 -4.672 -16.700 1.00 96.19 102 LYS A CA 1
ATOM 776 C C . LYS A 1 102 ? 2.705 -4.004 -18.068 1.00 96.19 102 LYS A C 1
ATOM 778 O O . LYS A 1 102 ? 1.643 -3.532 -18.479 1.00 96.19 102 LYS A O 1
ATOM 783 N N . ASP A 1 103 ? 3.830 -4.010 -18.776 1.00 94.19 103 ASP A N 1
ATOM 784 C CA . ASP A 1 103 ? 3.905 -3.520 -20.155 1.00 94.19 103 ASP A CA 1
ATOM 785 C C . ASP A 1 103 ? 2.893 -4.271 -21.047 1.00 94.19 103 ASP A C 1
ATOM 787 O O . ASP A 1 103 ? 2.655 -5.470 -20.874 1.00 94.19 103 ASP A O 1
ATOM 791 N N . GLY A 1 104 ? 2.226 -3.547 -21.946 1.00 95.38 104 GLY A N 1
ATOM 792 C CA . GLY A 1 104 ? 1.078 -4.023 -22.728 1.00 95.38 104 GLY A CA 1
ATOM 793 C C . GLY A 1 104 ? -0.268 -4.074 -21.980 1.00 95.38 104 GLY A C 1
ATOM 794 O O . GLY A 1 104 ? -1.254 -3.533 -22.474 1.00 95.38 104 GLY A O 1
ATOM 795 N N . GLU A 1 105 ? -0.352 -4.702 -20.799 1.00 94.94 105 GLU A N 1
ATOM 796 C CA . GLU A 1 105 ? -1.633 -4.856 -20.068 1.00 94.94 105 GLU A CA 1
ATOM 797 C C . GLU A 1 105 ? -2.138 -3.542 -19.446 1.00 94.94 105 GLU A C 1
ATOM 799 O O . GLU A 1 105 ? -3.348 -3.271 -19.459 1.00 94.94 105 GLU A O 1
ATOM 804 N N . ASP A 1 106 ? -1.218 -2.754 -18.885 1.00 96.25 106 ASP A N 1
ATOM 805 C CA . ASP A 1 106 ? -1.520 -1.556 -18.094 1.00 96.25 106 ASP A CA 1
ATOM 806 C C . ASP A 1 106 ? -1.398 -0.251 -18.894 1.00 96.25 106 ASP A C 1
ATOM 808 O O . ASP A 1 106 ? -1.788 0.820 -18.415 1.00 96.25 106 ASP A O 1
ATOM 812 N N . GLU A 1 107 ? -0.894 -0.331 -20.125 1.00 94.94 107 GLU A N 1
ATOM 813 C CA . GLU A 1 107 ? -0.731 0.817 -21.012 1.00 94.94 107 GLU A CA 1
ATOM 814 C C . GLU A 1 107 ? -2.073 1.507 -21.285 1.00 94.94 107 GLU A C 1
ATOM 816 O O . GLU A 1 107 ? -3.090 0.878 -21.580 1.00 94.94 107 GLU A O 1
ATOM 821 N N . GLY A 1 108 ? -2.089 2.832 -21.128 1.00 92.19 108 GLY A N 1
ATOM 822 C CA . GLY A 1 108 ? -3.294 3.652 -21.273 1.00 92.19 108 GLY A CA 1
ATOM 823 C C . GLY A 1 108 ? -4.299 3.551 -20.117 1.00 92.19 108 GLY A C 1
ATOM 824 O O . GLY A 1 108 ? -5.243 4.336 -20.091 1.00 92.19 108 GLY A O 1
ATOM 825 N N . LYS A 1 109 ? -4.104 2.641 -19.150 1.00 93.56 109 LYS A N 1
ATOM 826 C CA . LYS A 1 109 ? -4.965 2.494 -17.959 1.00 93.56 109 LYS A CA 1
ATOM 827 C C . LYS A 1 109 ? -4.333 3.095 -16.711 1.00 93.56 109 LYS A C 1
ATOM 829 O O . LYS A 1 109 ? -5.026 3.719 -15.913 1.00 93.56 109 LYS A O 1
ATOM 834 N N . TYR A 1 110 ? -3.024 2.916 -16.560 1.00 96.06 110 TYR A N 1
ATOM 835 C CA . TYR A 1 110 ? -2.265 3.378 -15.404 1.00 96.06 110 TYR A CA 1
ATOM 836 C C . TYR A 1 110 ? -1.023 4.153 -15.845 1.00 96.06 110 TYR A C 1
ATOM 838 O O . TYR A 1 110 ? -0.447 3.892 -16.902 1.00 96.06 110 TYR A O 1
ATOM 846 N N . GLY A 1 111 ? -0.589 5.102 -15.014 1.00 96.94 111 GLY A N 1
ATOM 847 C CA . GLY A 1 111 ? 0.784 5.604 -15.072 1.00 96.94 111 GLY A CA 1
ATOM 848 C C . GLY A 1 111 ? 1.744 4.626 -14.390 1.00 96.94 111 GLY A C 1
ATOM 849 O O . GLY A 1 111 ? 1.307 3.663 -13.752 1.00 96.94 111 GLY A O 1
ATOM 850 N N . TYR A 1 112 ? 3.049 4.893 -14.466 1.00 97.56 112 TYR A N 1
ATOM 851 C CA . TYR A 1 112 ? 4.040 4.142 -13.695 1.00 97.56 112 TYR A CA 1
ATOM 852 C C . TYR A 1 112 ? 5.121 5.030 -13.074 1.00 97.56 112 TYR A C 1
ATOM 854 O O . TYR A 1 112 ? 5.440 6.103 -13.585 1.00 97.56 112 TYR A O 1
ATOM 862 N N . ILE A 1 113 ? 5.719 4.534 -11.990 1.00 96.44 113 ILE A N 1
ATOM 863 C CA . ILE A 1 113 ? 6.939 5.063 -11.372 1.00 96.44 113 ILE A CA 1
ATOM 864 C C . ILE A 1 113 ? 7.981 3.946 -11.251 1.00 96.44 113 ILE A C 1
ATOM 866 O O . ILE A 1 113 ? 7.632 2.780 -11.068 1.00 96.44 113 ILE A O 1
ATOM 870 N N . TRP A 1 114 ? 9.263 4.291 -11.361 1.00 96.06 114 TRP A N 1
ATOM 871 C CA . TRP A 1 114 ? 10.359 3.365 -11.077 1.00 96.06 114 TRP A CA 1
ATOM 872 C C . TRP A 1 114 ? 10.670 3.344 -9.583 1.00 96.06 114 TRP A C 1
ATOM 874 O O . TRP A 1 114 ? 10.813 4.397 -8.962 1.00 96.06 114 TRP A O 1
ATOM 884 N N . HIS A 1 115 ? 10.805 2.153 -9.011 1.00 93.06 115 HIS A N 1
ATOM 885 C CA . HIS A 1 115 ? 11.207 1.984 -7.621 1.00 93.06 115 HIS A CA 1
ATOM 886 C C . HIS A 1 115 ? 12.017 0.699 -7.444 1.00 93.06 115 HIS A C 1
ATOM 888 O O . HIS A 1 115 ? 11.764 -0.308 -8.108 1.00 93.06 115 HIS A O 1
ATOM 894 N N . ILE A 1 116 ? 12.991 0.739 -6.536 1.00 89.38 116 ILE A N 1
ATOM 895 C CA . ILE A 1 116 ? 13.804 -0.421 -6.174 1.00 89.38 116 ILE A CA 1
ATOM 896 C C . ILE A 1 116 ? 13.126 -1.121 -5.000 1.00 89.38 116 ILE A C 1
ATOM 898 O O . ILE A 1 116 ? 12.982 -0.520 -3.938 1.00 89.38 116 ILE A O 1
ATOM 902 N N . SER A 1 117 ? 12.742 -2.384 -5.180 1.00 85.19 117 SER A N 1
ATOM 903 C CA . SER A 1 117 ? 12.226 -3.250 -4.116 1.00 85.19 117 SER A CA 1
ATOM 904 C C . SER A 1 117 ? 13.190 -4.399 -3.830 1.00 85.19 117 SER A C 1
ATOM 906 O O . SER A 1 117 ? 13.979 -4.800 -4.685 1.00 85.19 117 SER A O 1
ATOM 908 N N . ASN A 1 118 ? 13.127 -4.935 -2.613 1.00 86.44 118 ASN A N 1
ATOM 909 C CA . ASN A 1 118 ? 13.831 -6.160 -2.248 1.00 86.44 118 ASN A CA 1
ATOM 910 C C . ASN A 1 118 ? 12.983 -7.366 -2.671 1.00 86.44 118 ASN A C 1
ATOM 912 O O . ASN A 1 118 ? 11.877 -7.542 -2.168 1.00 86.44 118 ASN A O 1
ATOM 916 N N . GLU A 1 119 ? 13.503 -8.193 -3.572 1.00 84.44 119 GLU A N 1
ATOM 917 C CA . GLU A 1 119 ? 12.842 -9.396 -4.086 1.00 84.44 119 GLU A CA 1
ATOM 918 C C . GLU A 1 119 ? 13.546 -10.647 -3.561 1.00 84.44 119 GLU A C 1
ATOM 920 O O . GLU A 1 119 ? 14.769 -10.659 -3.416 1.00 84.44 119 GLU A O 1
ATOM 925 N N . VAL A 1 120 ? 12.799 -11.723 -3.309 1.00 85.44 120 VAL A N 1
ATOM 926 C CA . VAL A 1 120 ? 13.388 -13.021 -2.950 1.00 85.44 120 VAL A CA 1
ATOM 927 C C . VAL A 1 120 ? 13.516 -13.869 -4.210 1.00 85.44 120 VAL A C 1
ATOM 929 O O . VAL A 1 120 ? 12.532 -14.405 -4.713 1.00 85.44 120 VAL A O 1
ATOM 932 N N . ILE A 1 121 ? 14.739 -14.012 -4.716 1.00 85.00 121 ILE A N 1
ATOM 933 C CA . ILE A 1 121 ? 15.053 -14.802 -5.910 1.00 85.00 121 ILE A CA 1
ATOM 934 C C . ILE A 1 121 ? 15.978 -15.937 -5.481 1.00 85.00 121 ILE A C 1
ATOM 936 O O . ILE A 1 121 ? 17.060 -15.700 -4.948 1.00 85.00 121 ILE A O 1
ATOM 940 N N . ASN A 1 122 ? 15.545 -17.185 -5.681 1.00 89.25 122 ASN A N 1
ATOM 941 C CA . ASN A 1 122 ? 16.289 -18.387 -5.275 1.00 89.25 122 ASN A CA 1
ATOM 942 C C . ASN A 1 122 ? 16.705 -18.387 -3.786 1.00 89.25 122 ASN A C 1
ATOM 944 O O . ASN A 1 122 ? 17.779 -18.864 -3.433 1.00 89.25 122 ASN A O 1
ATOM 948 N N . GLY A 1 123 ? 15.864 -17.823 -2.911 1.00 91.38 123 GLY A N 1
ATOM 949 C CA . GLY A 1 123 ? 16.117 -17.730 -1.467 1.00 91.38 123 GLY A CA 1
ATOM 950 C C . GLY A 1 123 ? 17.046 -16.587 -1.037 1.00 91.38 123 GLY A C 1
ATOM 951 O O . GLY A 1 123 ? 17.220 -16.382 0.162 1.00 91.38 123 GLY A O 1
ATOM 952 N N . GLY A 1 124 ? 17.611 -15.823 -1.978 1.00 88.62 124 GLY A N 1
ATOM 953 C CA . GLY A 1 124 ? 18.394 -14.619 -1.700 1.00 88.62 124 GLY A CA 1
ATOM 954 C C . GLY A 1 124 ? 17.564 -13.347 -1.860 1.00 88.62 124 GLY A C 1
ATOM 955 O O . GLY A 1 124 ? 16.751 -13.249 -2.777 1.00 88.62 124 GLY A O 1
ATOM 956 N N . VAL A 1 125 ? 17.784 -12.365 -0.983 1.00 89.06 125 VAL A N 1
ATOM 957 C CA . VAL A 1 125 ? 17.188 -11.027 -1.110 1.00 89.06 125 VAL A CA 1
ATOM 958 C C . VAL A 1 125 ? 18.035 -10.195 -2.072 1.00 89.06 125 VAL A C 1
ATOM 960 O O . VAL A 1 125 ? 19.220 -9.981 -1.820 1.00 89.06 125 VAL A O 1
ATOM 963 N N . VAL A 1 126 ? 17.434 -9.726 -3.165 1.00 90.56 126 VAL A N 1
ATOM 964 C CA . VAL A 1 126 ? 18.103 -8.955 -4.220 1.00 90.56 126 VAL A CA 1
ATOM 965 C C . VAL A 1 126 ? 17.334 -7.654 -4.477 1.00 90.56 126 VAL A C 1
ATOM 967 O O . VAL A 1 126 ? 16.116 -7.707 -4.649 1.00 90.56 126 VAL A O 1
ATOM 970 N N . PRO A 1 127 ? 18.001 -6.487 -4.533 1.00 89.19 127 PRO A N 1
ATOM 971 C CA . PRO A 1 127 ? 17.354 -5.246 -4.937 1.00 89.19 127 PRO A CA 1
ATOM 972 C C . PRO A 1 127 ? 17.076 -5.254 -6.444 1.00 89.19 127 PRO A C 1
ATOM 974 O O . PRO A 1 127 ? 17.980 -5.461 -7.255 1.00 89.19 127 PRO A O 1
ATOM 977 N N . VAL A 1 128 ? 15.829 -4.996 -6.831 1.00 89.12 128 VAL A N 1
ATOM 978 C CA . VAL A 1 128 ? 15.384 -4.986 -8.228 1.00 89.12 128 VAL A CA 1
ATOM 979 C C . VAL A 1 128 ? 14.644 -3.688 -8.519 1.00 89.12 128 VAL A C 1
ATOM 981 O O . VAL A 1 128 ? 13.659 -3.361 -7.861 1.00 89.12 128 VAL A O 1
ATOM 984 N N . ASN A 1 129 ? 15.089 -2.953 -9.538 1.00 93.44 129 ASN A N 1
ATOM 985 C CA . ASN A 1 129 ? 14.371 -1.780 -10.028 1.00 93.44 129 ASN A CA 1
ATOM 986 C C . ASN A 1 129 ? 13.221 -2.220 -10.946 1.00 93.44 129 ASN A C 1
ATOM 988 O O . ASN A 1 129 ? 13.465 -2.860 -11.968 1.00 93.44 129 ASN A O 1
ATOM 992 N N . SER A 1 130 ? 11.981 -1.892 -10.586 1.00 94.12 130 SER A N 1
ATOM 993 C CA . SER A 1 130 ? 10.772 -2.282 -11.325 1.00 94.12 130 SER A CA 1
ATOM 994 C C . SER A 1 130 ? 9.861 -1.079 -11.577 1.00 94.12 130 SER A C 1
ATOM 996 O O . SER A 1 130 ? 9.924 -0.078 -10.861 1.00 94.12 130 SER A O 1
ATOM 998 N N . LYS A 1 131 ? 8.978 -1.189 -12.577 1.00 96.88 131 LYS A N 1
ATOM 999 C CA . LYS A 1 131 ? 7.857 -0.258 -12.752 1.00 96.88 131 LYS A CA 1
ATOM 1000 C C . LYS A 1 131 ? 6.722 -0.640 -11.801 1.00 96.88 131 LYS A C 1
ATOM 1002 O O . LYS A 1 131 ? 6.318 -1.802 -11.748 1.00 96.88 131 LYS A O 1
ATOM 1007 N N . PHE A 1 132 ? 6.163 0.341 -11.109 1.00 96.62 132 PHE A N 1
ATOM 1008 C CA . PHE A 1 132 ? 4.987 0.195 -10.253 1.00 96.62 132 PHE A CA 1
ATOM 1009 C C . PHE A 1 132 ? 3.856 1.068 -10.769 1.00 96.62 132 PHE A C 1
ATOM 1011 O O . PHE A 1 132 ? 4.109 2.173 -11.248 1.00 96.62 132 PHE A O 1
ATOM 1018 N N . ARG A 1 133 ? 2.617 0.576 -10.673 1.00 97.94 133 ARG A N 1
ATOM 1019 C CA . ARG A 1 133 ? 1.423 1.325 -11.082 1.00 97.94 133 ARG A CA 1
ATOM 1020 C C . ARG A 1 133 ? 1.296 2.612 -10.272 1.00 97.94 133 ARG A C 1
ATOM 1022 O O . ARG A 1 133 ? 1.589 2.619 -9.076 1.00 97.94 133 ARG A O 1
ATOM 1029 N N . VAL A 1 134 ? 0.830 3.669 -10.930 1.00 96.62 134 VAL A N 1
ATOM 1030 C CA . VAL A 1 134 ? 0.401 4.925 -10.309 1.00 96.62 134 VAL A CA 1
ATOM 1031 C C . VAL A 1 134 ? -1.117 5.001 -10.371 1.00 96.62 134 VAL A C 1
ATOM 1033 O O . VAL A 1 134 ? -1.706 4.883 -11.449 1.00 96.62 134 VAL A O 1
ATOM 1036 N N . TYR A 1 135 ? -1.729 5.231 -9.216 1.00 94.75 135 TYR A N 1
ATOM 1037 C CA . TYR A 1 135 ? -3.168 5.366 -9.045 1.00 94.75 135 TYR A CA 1
ATOM 1038 C C . TYR A 1 135 ? -3.553 6.823 -8.790 1.00 94.75 135 TYR A C 1
ATOM 1040 O O . TYR A 1 135 ? -2.815 7.582 -8.155 1.00 94.75 135 TYR A O 1
ATOM 1048 N N . GLN A 1 136 ? -4.733 7.227 -9.264 1.00 92.38 136 GLN A N 1
ATOM 1049 C CA . GLN A 1 136 ? -5.215 8.601 -9.072 1.00 92.38 136 GLN A CA 1
ATOM 1050 C C . GLN A 1 136 ? -5.642 8.863 -7.625 1.00 92.38 136 GLN A C 1
ATOM 1052 O O . GLN A 1 136 ? -5.589 9.997 -7.155 1.00 92.38 136 GLN A O 1
ATOM 1057 N N . SER A 1 137 ? -6.063 7.815 -6.921 1.00 88.50 137 SER A N 1
ATOM 1058 C CA . SER A 1 137 ? -6.436 7.860 -5.514 1.00 88.50 137 SER A CA 1
ATOM 1059 C C . SER A 1 137 ? -6.122 6.531 -4.837 1.00 88.50 137 SER A C 1
ATOM 1061 O O . SER A 1 137 ? -5.974 5.501 -5.493 1.00 88.50 137 SER A O 1
ATOM 1063 N N . THR A 1 138 ? -6.066 6.550 -3.510 1.00 81.19 138 THR A N 1
ATOM 1064 C CA . THR A 1 138 ? -5.866 5.354 -2.682 1.00 81.19 138 THR A CA 1
ATOM 1065 C C . THR A 1 138 ? -6.991 4.328 -2.836 1.00 81.19 138 THR A C 1
ATOM 1067 O O . THR A 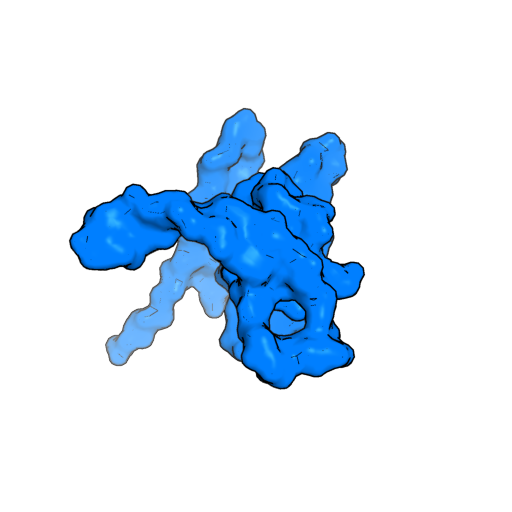1 138 ? -6.757 3.144 -2.645 1.00 81.19 138 THR A O 1
ATOM 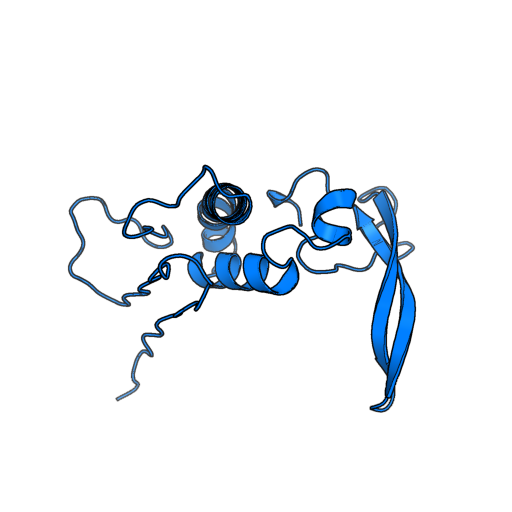1070 N N . ASP A 1 139 ? -8.198 4.765 -3.214 1.00 84.69 139 ASP A N 1
ATOM 1071 C CA . ASP A 1 139 ? -9.355 3.889 -3.459 1.00 84.69 139 ASP A CA 1
ATOM 1072 C C . ASP A 1 139 ? -9.178 3.014 -4.709 1.00 84.69 139 ASP A C 1
ATOM 1074 O O . ASP A 1 139 ? -9.816 1.973 -4.818 1.00 84.69 139 ASP A O 1
ATOM 1078 N N . GLN A 1 140 ? -8.343 3.441 -5.663 1.00 85.50 140 GLN A N 1
ATOM 1079 C CA . GLN A 1 140 ? -8.062 2.687 -6.888 1.00 85.50 140 GLN A CA 1
ATOM 1080 C C . GLN A 1 140 ? -6.921 1.676 -6.727 1.00 85.50 140 GLN A C 1
ATOM 1082 O O . GLN A 1 140 ? -6.723 0.871 -7.640 1.00 85.50 140 GLN A O 1
ATOM 1087 N N . SER A 1 141 ? -6.153 1.763 -5.632 1.00 82.50 141 SER A N 1
ATOM 1088 C CA . SER A 1 141 ? -4.968 0.932 -5.404 1.00 82.50 141 SER A CA 1
ATOM 1089 C C . SER A 1 141 ? -5.310 -0.538 -5.262 1.00 82.50 141 SER A C 1
ATOM 1091 O O . SER A 1 141 ? -4.559 -1.323 -5.892 1.00 82.50 141 SER A O 1
#

InterPro domains:
  IPR002901 Mannosyl-glycoprotein endo-beta-N-acetylglucosamidase-like domain [PF01832] (58-141)
  IPR051056 Glycosyl Hydrolase Family 73 [PTHR33308] (41-141)

Foldseek 3Di:
DDDDDFDWDWDDDPPDTQGQGDDPCDPDDPPDDPQQRDRDDDQPCVDLLSVLLVVLSVLLSVPQVVVVHRSVVSSVQLCVQCVSQPRPCCVPAVQSNQAFDDPPPCPPPFDWDWDWDFDQDPNDTDTDIGIGTHDPHNSVD

Organism: Enterococcus faecium (NCBI:txid1352)

Sequence (141 aa):
SNGQKAGSVRMNLPVEGIQLTIVENDRRPSGYQPNQLTILGQVNDQTPQGRFINSVSQSANRIAPAHGLYTSVMLAQAILETGYGTSYLAQHANNFFGMKFKDGEDEGKYGYIWHISNEVINGGVVPVNSKFRVYQSTDQS

pLDDT: mean 72.97, std 21.06, range [32.78, 97.94]

Radius of gyration: 17.67 Å; chains: 1; bounding box: 48×44×46 Å

Secondary structure (DSSP, 8-state):
--------EE---SSS--EE---SS----TTPPTT-----S---TTSHHHHHHHHHHHHHHHHHHHTT--HHHHHHHHHHHHTTTTSHHHHHH--SS--B--TTTSTTT-EEEEEEEEEEETTEEEEEEEEEEE-SSGGG-